Protein AF-A0A482XAK5-F1 (afdb_monomer_lite)

Organism: Laodelphax striatellus (NCBI:txid195883)

InterPro domains:
  IPR013680 Voltage-dependent calcium channel, alpha-2/delta subunit, conserved region [PF08473] (7-82)

Structure (mmCIF, N/CA/C/O backbone):
data_AF-A0A482XAK5-F1
#
_entry.id   AF-A0A482XAK5-F1
#
loop_
_atom_site.group_PDB
_atom_site.id
_atom_site.type_symbol
_atom_site.label_atom_id
_atom_site.label_alt_id
_atom_site.label_comp_id
_atom_site.label_asym_id
_atom_site.label_entity_id
_atom_site.label_seq_id
_atom_site.pdbx_PDB_ins_code
_atom_site.Cartn_x
_atom_site.Cartn_y
_atom_site.Cartn_z
_atom_site.occupancy
_atom_site.B_iso_or_equiv
_atom_site.auth_seq_id
_atom_site.auth_comp_id
_atom_site.auth_asym_id
_atom_site.auth_atom_id
_atom_site.pdbx_PDB_model_num
ATOM 1 N N . CYS A 1 1 ? -20.112 2.881 26.856 1.00 55.62 1 CYS A N 1
ATOM 2 C CA . CYS A 1 1 ? -20.606 1.773 27.696 1.00 55.62 1 CYS A CA 1
ATOM 3 C C . CYS A 1 1 ? -19.774 1.696 28.960 1.00 55.62 1 CYS A C 1
ATOM 5 O O . CYS A 1 1 ? -18.561 1.797 28.858 1.00 55.62 1 CYS A O 1
ATOM 7 N N . THR A 1 2 ? -20.396 1.556 30.129 1.00 51.12 2 THR A N 1
ATOM 8 C CA . THR A 1 2 ? -19.689 1.410 31.411 1.00 51.12 2 THR A CA 1
ATOM 9 C C . THR A 1 2 ? -20.040 0.065 32.038 1.00 51.12 2 THR A C 1
ATOM 11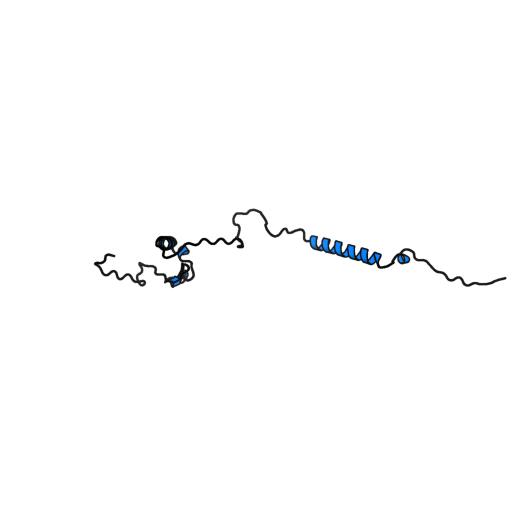 O O . THR A 1 2 ? -21.150 -0.431 31.866 1.00 51.12 2 THR A O 1
ATOM 14 N N . VAL A 1 3 ? -19.095 -0.508 32.787 1.00 59.59 3 VAL A N 1
ATOM 15 C CA . VAL A 1 3 ? -19.127 -1.865 33.377 1.00 59.59 3 VAL A CA 1
ATOM 16 C C . VAL A 1 3 ? -20.413 -2.190 34.171 1.00 59.59 3 VAL A C 1
ATOM 18 O O . VAL A 1 3 ? -20.733 -3.355 34.365 1.00 59.59 3 VAL A O 1
ATOM 21 N N . LYS A 1 4 ? -21.196 -1.185 34.596 1.00 58.62 4 LYS A N 1
ATOM 22 C CA . L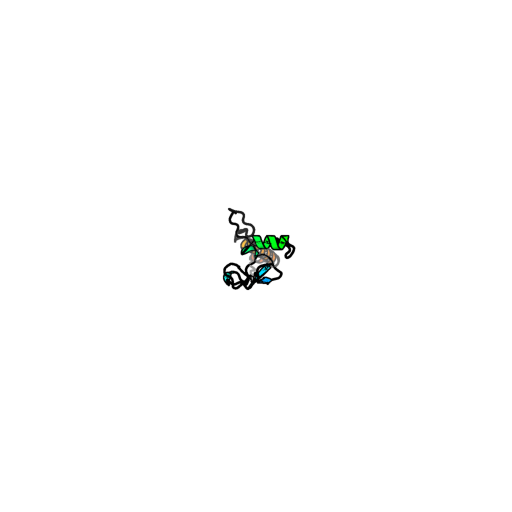YS A 1 4 ? -22.444 -1.357 35.365 1.00 58.62 4 LYS A CA 1
ATOM 23 C C . LYS A 1 4 ? -23.721 -1.548 34.534 1.00 58.62 4 LYS A C 1
ATOM 25 O O . LYS A 1 4 ? -24.739 -1.925 35.102 1.00 58.62 4 LYS A O 1
ATOM 30 N N . THR A 1 5 ? -23.702 -1.298 33.226 1.00 63.50 5 THR A N 1
ATOM 31 C CA . THR A 1 5 ? -24.858 -1.540 32.343 1.00 63.50 5 THR A CA 1
ATOM 32 C C . THR A 1 5 ? -24.445 -2.520 31.259 1.00 63.50 5 THR A C 1
ATOM 34 O O . THR A 1 5 ? -23.467 -2.285 30.554 1.00 63.50 5 THR A O 1
ATOM 37 N N . GLY A 1 6 ? -25.150 -3.652 31.166 1.00 63.41 6 GLY A N 1
ATOM 38 C CA . GLY A 1 6 ? -24.858 -4.726 30.218 1.00 63.41 6 GLY A CA 1
ATOM 39 C C . GLY A 1 6 ? -24.830 -4.201 28.786 1.00 63.41 6 GLY A C 1
ATOM 40 O O . GLY A 1 6 ? -25.865 -4.031 28.151 1.00 63.41 6 GLY A O 1
ATOM 41 N N . CYS A 1 7 ? -23.634 -3.914 28.283 1.00 69.31 7 CYS A N 1
ATOM 42 C CA . CYS A 1 7 ? -23.439 -3.383 26.948 1.00 69.31 7 CYS A CA 1
ATOM 43 C C . CYS A 1 7 ? -23.305 -4.553 25.981 1.00 69.31 7 CYS A C 1
ATOM 45 O O . CYS A 1 7 ? -22.209 -5.040 25.714 1.00 69.31 7 CYS A O 1
ATOM 47 N N . LYS A 1 8 ? -24.442 -5.034 25.477 1.00 72.50 8 LYS A N 1
ATOM 48 C CA . LYS A 1 8 ? -24.469 -6.054 24.429 1.00 72.50 8 LYS A CA 1
ATOM 49 C C . LYS A 1 8 ? -24.327 -5.365 23.071 1.00 72.50 8 LYS A C 1
ATOM 51 O O . LYS A 1 8 ? -25.303 -5.180 22.352 1.00 72.50 8 LYS A O 1
ATOM 56 N N . LYS A 1 9 ? -23.112 -4.919 22.743 1.00 76.25 9 LYS A N 1
ATOM 57 C CA . LYS A 1 9 ? -22.787 -4.489 21.377 1.00 76.25 9 LYS A CA 1
ATOM 58 C C . LYS A 1 9 ? -22.714 -5.742 20.514 1.00 76.25 9 LYS A C 1
ATOM 60 O O . LYS A 1 9 ? -21.980 -6.673 20.830 1.00 76.25 9 LYS A O 1
ATOM 65 N N . THR A 1 10 ? -23.545 -5.793 19.484 1.00 83.31 10 THR A N 1
ATOM 66 C CA . THR A 1 10 ? -23.596 -6.916 18.546 1.00 83.31 10 THR A CA 1
ATOM 67 C C . THR A 1 10 ? -23.405 -6.380 17.142 1.00 83.31 10 THR A C 1
ATOM 69 O O . THR A 1 10 ? -23.814 -5.256 16.866 1.00 83.31 10 THR A O 1
ATOM 72 N N . CYS A 1 11 ? -22.848 -7.201 16.257 1.00 86.00 11 CYS A N 1
ATOM 73 C CA . CYS A 1 11 ? -22.722 -6.876 14.837 1.00 86.00 11 CYS A CA 1
ATOM 74 C C . CYS A 1 11 ? -24.063 -6.821 14.090 1.00 86.00 11 CYS A C 1
ATOM 76 O O . CYS A 1 11 ? -24.084 -6.496 12.919 1.00 86.00 11 CYS A O 1
ATOM 78 N N . ALA A 1 12 ? -25.182 -7.137 14.752 1.00 83.62 12 ALA A N 1
ATOM 79 C CA . ALA A 1 12 ? -26.525 -6.933 14.209 1.00 83.62 12 ALA A CA 1
ATOM 80 C C . ALA A 1 12 ? -27.068 -5.514 14.486 1.00 83.62 12 ALA A C 1
ATOM 82 O O . ALA A 1 12 ? -28.218 -5.214 14.175 1.00 83.62 12 ALA A O 1
ATOM 83 N N . SER A 1 13 ? -26.282 -4.663 15.151 1.00 84.38 13 SER A N 1
ATOM 84 C CA . SER A 1 13 ? -26.647 -3.290 15.494 1.00 84.38 13 SER A CA 1
ATOM 85 C C . SER A 1 13 ? -26.280 -2.345 14.356 1.00 84.38 13 SER A C 1
ATOM 87 O O . SER A 1 13 ? -25.125 -2.322 13.958 1.00 84.38 13 SER A O 1
ATOM 89 N N . ALA A 1 14 ? -27.208 -1.480 13.939 1.00 83.62 14 ALA A N 1
ATOM 90 C CA . ALA A 1 14 ? -26.963 -0.476 12.893 1.00 83.62 14 ALA A CA 1
ATOM 91 C C . ALA A 1 14 ? -25.873 0.559 13.253 1.00 83.62 14 ALA A C 1
ATOM 93 O O . ALA A 1 14 ? -25.352 1.246 12.385 1.00 83.62 14 ALA A O 1
ATOM 94 N N . ASP A 1 15 ? -25.529 0.673 14.538 1.00 86.19 15 ASP A N 1
ATOM 95 C CA . ASP A 1 15 ? -24.499 1.593 15.036 1.00 86.19 15 ASP A CA 1
ATOM 96 C C . ASP A 1 15 ? -23.049 1.117 14.809 1.00 86.19 15 ASP A C 1
ATOM 98 O O . ASP A 1 15 ? -22.120 1.821 15.208 1.00 86.19 15 ASP A O 1
ATOM 102 N N . LEU A 1 16 ? -22.832 -0.106 14.310 1.00 87.56 16 LEU A N 1
ATOM 103 C CA . LEU A 1 16 ? -21.505 -0.715 14.199 1.00 87.56 16 LEU A CA 1
ATOM 104 C C . LEU A 1 16 ? -21.316 -1.382 12.838 1.00 87.56 16 LEU A C 1
ATOM 106 O O . LEU A 1 16 ? -22.076 -2.278 12.492 1.00 87.56 16 LEU A O 1
ATOM 110 N N . ASP A 1 17 ? -20.233 -1.045 12.143 1.00 90.00 17 ASP A N 1
ATOM 111 C CA . ASP A 1 17 ? -19.750 -1.836 11.012 1.00 90.00 17 ASP A CA 1
ATOM 112 C C .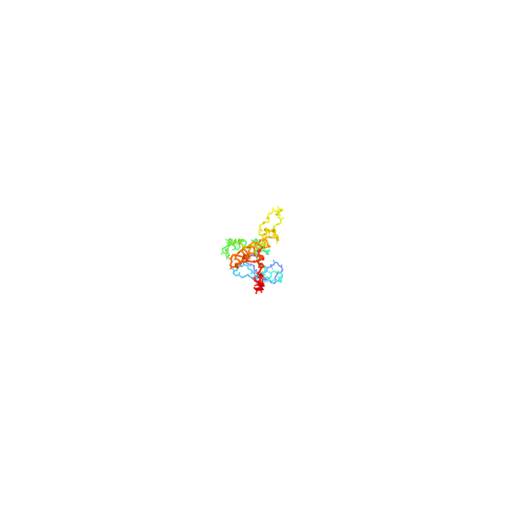 ASP A 1 17 ? -18.784 -2.920 11.527 1.00 90.00 17 ASP A C 1
ATOM 114 O O . ASP A 1 17 ? -17.782 -2.622 12.186 1.00 90.00 17 ASP A O 1
ATOM 118 N N . CYS A 1 18 ? -19.080 -4.189 11.239 1.00 91.94 18 CYS A N 1
ATOM 119 C CA . CYS A 1 18 ? -18.247 -5.322 11.643 1.00 91.94 18 CYS A CA 1
ATOM 120 C C . CYS A 1 18 ? -17.502 -5.939 10.459 1.00 91.94 18 CYS A C 1
ATOM 122 O O . CYS A 1 18 ? -18.087 -6.224 9.416 1.00 91.94 18 CYS A O 1
ATOM 124 N N . TYR A 1 19 ? -16.222 -6.235 10.682 1.00 94.56 19 TYR A N 1
ATOM 125 C CA . TYR A 1 19 ? -15.325 -6.812 9.688 1.00 94.56 19 TYR A CA 1
ATOM 126 C C . TYR A 1 19 ? -14.582 -8.007 10.271 1.00 94.56 19 TYR A C 1
ATOM 128 O O . TYR A 1 19 ? -14.195 -8.001 11.441 1.00 94.56 19 TYR A O 1
ATOM 136 N N . VAL A 1 20 ? -14.332 -9.010 9.436 1.00 95.81 20 VAL A N 1
ATOM 137 C CA . VAL A 1 20 ? -13.335 -10.043 9.722 1.00 95.81 20 VAL A CA 1
ATOM 138 C C . VAL A 1 20 ? -12.157 -9.808 8.793 1.00 95.81 20 VAL A C 1
ATOM 140 O O . VAL A 1 20 ? -12.336 -9.721 7.577 1.00 95.81 20 VAL A O 1
ATOM 143 N N . LEU A 1 21 ? -10.969 -9.681 9.380 1.00 97.00 21 LEU A N 1
ATOM 144 C CA . LEU A 1 21 ? -9.727 -9.398 8.672 1.00 97.00 21 LEU A CA 1
ATOM 145 C C . LEU A 1 21 ? -8.830 -10.634 8.652 1.00 97.00 21 LEU A C 1
ATOM 147 O O . LEU A 1 21 ? -8.799 -11.397 9.621 1.00 97.00 21 LEU A O 1
ATOM 151 N N . ASP A 1 22 ? -8.081 -10.814 7.570 1.00 97.06 22 ASP A N 1
ATOM 152 C CA . ASP A 1 22 ? -6.982 -11.774 7.537 1.00 97.06 22 ASP A CA 1
ATOM 153 C C . ASP A 1 22 ? -5.708 -11.215 8.208 1.00 97.06 22 ASP A C 1
ATOM 155 O O . ASP A 1 22 ? -5.643 -10.077 8.691 1.00 97.06 22 ASP A O 1
ATOM 159 N N . ASN A 1 23 ? -4.653 -12.026 8.235 1.00 96.31 23 ASN A N 1
ATOM 160 C CA . ASN A 1 23 ? -3.345 -11.660 8.779 1.00 96.31 23 ASN A CA 1
ATOM 161 C C . ASN A 1 23 ? -2.608 -10.579 7.965 1.00 96.31 23 ASN A C 1
ATOM 163 O O . ASN A 1 23 ? -1.630 -10.015 8.457 1.00 96.31 23 ASN A O 1
ATOM 167 N N . ASN A 1 24 ? -3.071 -10.275 6.753 1.00 95.12 24 ASN A N 1
ATOM 168 C CA . ASN A 1 24 ? -2.500 -9.265 5.867 1.00 95.12 24 ASN A CA 1
ATOM 169 C C . ASN A 1 24 ? -3.325 -7.963 5.857 1.00 95.12 24 ASN A C 1
ATOM 171 O O . ASN A 1 24 ? -2.935 -7.000 5.195 1.00 95.12 24 ASN A O 1
ATOM 175 N N . GLY A 1 25 ? -4.434 -7.908 6.602 1.00 95.81 25 GLY A N 1
ATOM 176 C CA . GLY A 1 25 ? -5.304 -6.738 6.704 1.00 95.81 25 GLY A CA 1
ATOM 177 C C . GLY A 1 25 ? -6.330 -6.614 5.573 1.00 95.81 25 GLY A C 1
ATOM 178 O O . GLY A 1 25 ? -6.826 -5.513 5.330 1.00 95.81 25 GLY A O 1
ATOM 179 N N . PHE A 1 26 ? -6.646 -7.701 4.869 1.00 97.12 26 PHE A N 1
ATOM 180 C CA . PHE A 1 26 ? -7.738 -7.756 3.896 1.00 97.12 26 PHE A CA 1
ATOM 181 C C . PHE A 1 26 ? -9.042 -8.201 4.552 1.00 97.12 26 PHE A C 1
ATOM 183 O O . PHE A 1 26 ? -9.056 -9.042 5.451 1.00 97.12 26 PHE A O 1
ATOM 190 N N . ILE A 1 27 ? -10.153 -7.641 4.076 1.00 97.69 27 ILE A N 1
ATOM 191 C CA . ILE A 1 27 ? -11.493 -7.962 4.566 1.00 97.69 27 ILE A CA 1
ATOM 192 C C . ILE A 1 27 ? -11.939 -9.294 3.953 1.00 97.69 27 ILE A C 1
ATOM 194 O O . ILE A 1 27 ? -12.140 -9.380 2.742 1.00 97.69 27 ILE A O 1
ATOM 198 N N . ILE A 1 28 ? -12.137 -10.322 4.780 1.00 97.25 28 ILE A N 1
ATOM 199 C CA . ILE A 1 28 ? -12.657 -11.627 4.330 1.00 97.25 28 ILE A CA 1
ATOM 200 C C . ILE A 1 28 ? -14.177 -11.732 4.481 1.00 97.25 28 ILE A C 1
ATOM 202 O O . ILE A 1 28 ? -14.821 -12.447 3.717 1.00 97.25 28 ILE A O 1
ATOM 206 N N . LEU A 1 29 ? -14.752 -11.009 5.447 1.00 95.75 29 LEU A N 1
ATOM 207 C CA . LEU A 1 29 ? -16.193 -10.921 5.681 1.00 95.75 29 LEU A CA 1
ATOM 208 C C . LEU A 1 29 ? -16.552 -9.485 6.081 1.00 95.75 29 LEU A C 1
ATOM 210 O O . LEU A 1 29 ? -15.929 -8.916 6.980 1.00 95.75 29 LEU A O 1
ATOM 214 N N . SER A 1 30 ? -17.576 -8.938 5.435 1.00 94.25 30 SER A N 1
ATOM 215 C CA . SER A 1 30 ? -18.237 -7.675 5.775 1.00 94.25 30 SER A CA 1
ATOM 216 C C . SER A 1 30 ? -19.742 -7.824 5.546 1.00 94.25 30 SER A C 1
ATOM 218 O O . SER A 1 30 ? -20.176 -8.688 4.780 1.00 94.25 30 SER A O 1
ATOM 220 N N . GLU A 1 31 ? -20.539 -6.972 6.18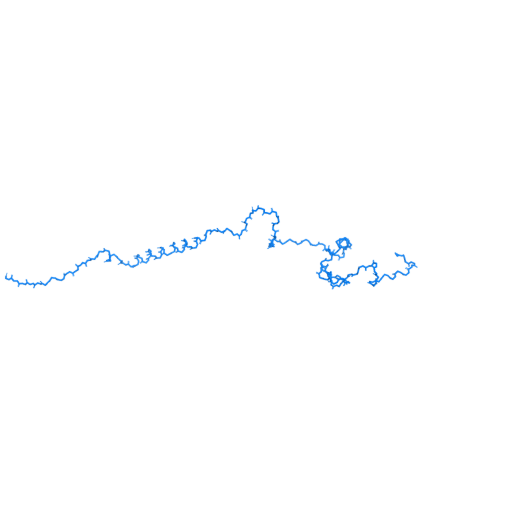6 1.00 91.69 31 GLU A N 1
ATOM 221 C CA . GLU A 1 31 ? -21.962 -6.809 5.874 1.00 91.69 31 GLU A CA 1
ATOM 222 C C . GLU A 1 31 ? -22.172 -6.294 4.438 1.00 91.69 31 GLU A C 1
ATOM 224 O O . GLU A 1 31 ? -23.096 -6.720 3.744 1.00 91.69 31 GLU A O 1
ATOM 229 N N . LYS A 1 32 ? -21.277 -5.422 3.957 1.00 91.44 32 LYS A N 1
ATOM 230 C CA . LYS A 1 32 ? -21.309 -4.886 2.591 1.00 91.44 32 LYS A CA 1
ATOM 231 C C . LYS A 1 32 ? -20.395 -5.726 1.705 1.00 91.44 32 LYS A C 1
ATOM 233 O O . LYS A 1 32 ? -19.172 -5.659 1.816 1.00 91.44 32 LYS A O 1
ATOM 238 N N . ALA A 1 33 ? -20.988 -6.485 0.785 1.00 91.75 33 ALA A N 1
ATOM 239 C CA . ALA A 1 33 ? -20.254 -7.386 -0.109 1.00 91.75 33 ALA A CA 1
ATOM 240 C C . ALA A 1 33 ? -19.191 -6.672 -0.968 1.00 91.75 33 ALA A C 1
ATOM 242 O O . ALA A 1 33 ? -18.174 -7.269 -1.303 1.00 91.75 33 ALA A O 1
ATOM 243 N N . GLU A 1 34 ? -19.398 -5.389 -1.271 1.00 94.31 34 GLU A N 1
ATOM 244 C CA . GLU A 1 34 ? -18.467 -4.527 -2.015 1.00 94.31 34 GLU A CA 1
ATOM 245 C C . GLU A 1 34 ? -17.120 -4.336 -1.301 1.00 94.31 34 GLU A C 1
ATOM 247 O O . GLU A 1 34 ? -16.124 -4.008 -1.939 1.00 94.31 34 GLU A O 1
ATOM 252 N N . GLN A 1 35 ? -17.080 -4.539 0.020 1.00 94.81 35 GLN A N 1
ATOM 253 C CA . GLN A 1 35 ? -15.868 -4.396 0.824 1.00 94.81 35 GLN A CA 1
ATOM 254 C C . GLN A 1 35 ? -15.066 -5.687 0.951 1.00 94.81 35 GLN A C 1
ATOM 256 O O . GLN A 1 35 ? -13.879 -5.641 1.273 1.00 94.81 35 GLN A O 1
ATOM 261 N N . THR A 1 36 ? -15.681 -6.838 0.689 1.00 95.94 36 THR A N 1
ATOM 262 C CA . THR A 1 36 ? -14.991 -8.126 0.752 1.00 95.94 36 THR A CA 1
ATOM 263 C C . THR A 1 36 ? -13.892 -8.188 -0.309 1.00 95.94 36 THR A C 1
ATOM 265 O O . THR A 1 36 ? -14.122 -7.907 -1.483 1.00 95.94 36 THR A O 1
ATOM 268 N N . GLY A 1 37 ? -12.680 -8.558 0.102 1.00 95.69 37 GLY A N 1
ATOM 269 C CA . GLY A 1 37 ? -11.487 -8.587 -0.746 1.00 95.69 37 GLY A CA 1
ATOM 270 C C . GLY A 1 37 ? -10.746 -7.251 -0.851 1.00 95.69 37 GLY A C 1
ATOM 271 O O . GLY A 1 37 ? -9.636 -7.224 -1.383 1.00 95.69 37 GLY A O 1
ATOM 272 N N . MET A 1 38 ? -11.301 -6.154 -0.323 1.00 96.44 38 MET A N 1
ATOM 273 C CA . MET A 1 38 ? -10.582 -4.882 -0.236 1.00 96.44 38 MET A CA 1
ATOM 274 C C . MET A 1 38 ? -9.581 -4.883 0.924 1.00 96.44 38 MET A C 1
ATOM 276 O O . MET A 1 38 ? -9.769 -5.550 1.948 1.00 96.44 38 MET A O 1
ATOM 280 N N . PHE A 1 39 ? -8.513 -4.097 0.778 1.00 96.00 39 PHE A N 1
ATOM 281 C CA . PHE A 1 39 ? -7.603 -3.821 1.885 1.00 96.00 39 PHE A CA 1
ATOM 282 C C . PHE A 1 39 ? -8.311 -2.939 2.917 1.00 96.00 39 PHE A C 1
ATOM 284 O O . PHE A 1 39 ? -8.844 -1.885 2.564 1.00 96.00 39 PHE A O 1
ATOM 291 N N . PHE A 1 40 ? -8.293 -3.324 4.194 1.00 96.94 40 PHE A N 1
ATOM 292 C CA . PHE A 1 40 ? -9.045 -2.620 5.235 1.00 96.94 40 PHE A CA 1
ATOM 293 C C . PHE A 1 40 ? -8.644 -1.147 5.359 1.00 96.94 40 PHE A C 1
ATOM 295 O O . PHE A 1 40 ? -9.512 -0.297 5.508 1.00 96.94 40 PHE A O 1
ATOM 302 N N . GLY A 1 41 ? -7.364 -0.813 5.170 1.00 95.06 41 GLY A N 1
ATOM 303 C CA . GLY A 1 41 ? -6.908 0.582 5.185 1.00 95.06 41 GLY A CA 1
ATOM 304 C C . GLY A 1 41 ? -7.451 1.457 4.044 1.00 95.06 41 GLY A C 1
ATOM 305 O O . GLY A 1 41 ? -7.355 2.677 4.134 1.00 95.06 41 GLY A O 1
ATOM 306 N N . GLN A 1 42 ? -8.019 0.873 2.981 1.00 94.50 42 GLN A N 1
ATOM 307 C CA . GLN A 1 42 ? -8.764 1.623 1.956 1.00 94.50 42 GLN A CA 1
ATOM 308 C C . GLN A 1 42 ? -10.215 1.884 2.379 1.00 94.50 42 GLN A C 1
ATOM 310 O O . GLN A 1 42 ? -10.781 2.900 1.986 1.00 94.50 42 GLN A O 1
ATOM 315 N N . ALA A 1 43 ? -10.806 0.981 3.166 1.00 93.19 43 ALA A N 1
ATOM 316 C CA . ALA A 1 43 ? -12.152 1.142 3.708 1.00 93.19 43 ALA A CA 1
ATOM 317 C C . ALA A 1 43 ? -12.160 2.095 4.916 1.00 93.19 43 ALA A C 1
ATOM 319 O O . ALA A 1 43 ? -12.967 3.020 4.955 1.00 93.19 43 ALA A O 1
ATOM 320 N N . ASP A 1 44 ? -11.240 1.900 5.865 1.00 94.25 44 ASP A N 1
ATOM 321 C CA . ASP A 1 44 ? -11.025 2.776 7.018 1.00 94.25 44 ASP A CA 1
ATOM 322 C C . ASP A 1 44 ? -9.534 2.851 7.391 1.00 94.25 44 ASP A C 1
ATOM 324 O O . ASP A 1 44 ? -8.983 2.025 8.127 1.00 94.25 44 ASP A O 1
ATOM 328 N N . GLY A 1 45 ? -8.862 3.884 6.881 1.00 94.31 45 GLY A N 1
ATOM 329 C CA . GLY A 1 45 ? -7.451 4.131 7.175 1.00 94.31 45 GLY A CA 1
ATOM 330 C C . GLY A 1 45 ? -7.185 4.533 8.628 1.00 94.31 45 GLY A C 1
ATOM 331 O O . GLY A 1 45 ? -6.124 4.213 9.157 1.00 94.31 45 GLY A O 1
ATOM 332 N N . THR A 1 46 ? -8.143 5.180 9.299 1.00 95.88 46 THR A N 1
ATOM 333 C CA . THR A 1 46 ? -7.943 5.694 10.666 1.00 95.88 46 THR A CA 1
ATOM 334 C C . THR A 1 46 ? -7.894 4.570 11.695 1.00 95.88 46 THR A C 1
ATOM 336 O O . THR A 1 46 ? -7.028 4.558 12.578 1.00 95.88 46 THR A O 1
ATOM 339 N N . ILE A 1 47 ? -8.776 3.578 11.545 1.00 95.75 47 ILE A N 1
ATOM 340 C CA . ILE A 1 47 ? -8.755 2.377 12.381 1.00 95.75 47 ILE A CA 1
ATOM 341 C C . ILE A 1 47 ? -7.524 1.536 12.045 1.00 95.75 47 ILE A C 1
ATOM 343 O O . ILE A 1 47 ? -6.858 1.060 12.960 1.00 95.75 47 ILE A O 1
ATOM 347 N N . MET A 1 48 ? -7.166 1.394 10.764 1.00 96.38 48 MET A N 1
ATOM 348 C CA . MET A 1 48 ? -5.972 0.637 10.377 1.00 96.38 48 MET A CA 1
ATOM 349 C C . MET A 1 48 ? -4.686 1.224 10.982 1.00 96.38 48 MET A C 1
ATOM 351 O O . MET A 1 48 ? -3.858 0.473 11.498 1.00 96.38 48 MET A O 1
ATOM 355 N N . ASP A 1 49 ? -4.542 2.552 10.999 1.00 96.56 49 ASP A N 1
ATOM 356 C CA . ASP A 1 49 ? -3.417 3.223 11.662 1.00 96.56 49 ASP A CA 1
ATOM 357 C C . ASP A 1 49 ? -3.417 2.975 13.181 1.00 96.56 49 ASP A C 1
ATOM 359 O O . ASP A 1 49 ? -2.359 2.714 13.760 1.00 96.56 49 ASP A O 1
ATOM 363 N N . SER A 1 50 ? -4.593 2.966 13.818 1.00 97.19 50 SER A N 1
ATOM 364 C CA . SER A 1 50 ? -4.733 2.646 15.248 1.00 97.19 50 SER A CA 1
ATOM 365 C C . SER A 1 50 ? -4.329 1.198 15.553 1.00 97.19 50 SER A C 1
ATOM 367 O O . SER A 1 50 ? -3.579 0.949 16.490 1.00 97.19 50 SER A O 1
ATOM 369 N N . LEU A 1 51 ? -4.736 0.234 14.719 1.00 96.88 51 LEU A N 1
ATOM 370 C CA . LEU A 1 51 ? -4.350 -1.175 14.868 1.00 96.88 51 LEU A CA 1
ATOM 371 C C . LEU A 1 51 ? -2.835 -1.391 14.714 1.00 96.88 51 LEU A C 1
ATOM 373 O O . LEU A 1 51 ? -2.267 -2.301 15.325 1.00 96.88 51 LEU A O 1
ATOM 377 N N . VAL A 1 52 ? -2.173 -0.567 13.899 1.00 97.19 52 VAL A N 1
ATOM 378 C CA . VAL A 1 52 ? -0.708 -0.555 13.793 1.00 97.19 52 VAL A CA 1
ATOM 379 C C . VAL A 1 52 ? -0.075 0.083 15.032 1.00 97.19 52 VAL A C 1
ATOM 381 O O . VAL A 1 52 ? 0.915 -0.441 15.542 1.00 97.19 52 VAL A O 1
ATOM 384 N N . GLN A 1 53 ? -0.641 1.182 15.537 1.00 97.62 53 GLN A N 1
ATOM 385 C CA . GLN A 1 53 ? -0.174 1.853 16.754 1.00 97.62 53 GLN A CA 1
ATOM 386 C C . GLN A 1 53 ? -0.283 0.950 17.993 1.00 97.62 53 GLN A C 1
ATOM 388 O O . GLN A 1 53 ? 0.639 0.923 18.809 1.00 97.62 53 GLN A O 1
ATOM 393 N N . ASP A 1 54 ? -1.356 0.166 18.087 1.00 97.50 54 ASP A N 1
ATOM 394 C CA . ASP A 1 54 ? -1.604 -0.795 19.166 1.00 97.50 54 ASP A CA 1
ATOM 395 C C . ASP A 1 54 ? -0.782 -2.093 19.018 1.00 97.50 54 ASP A C 1
ATOM 397 O O . ASP A 1 54 ? -0.831 -2.973 19.879 1.00 97.50 54 ASP A O 1
ATOM 401 N N . GLY A 1 55 ? -0.004 -2.230 17.937 1.00 96.50 55 GLY A N 1
ATOM 402 C CA . GLY A 1 55 ? 0.895 -3.363 17.708 1.00 96.50 55 GLY A CA 1
ATOM 403 C C . GLY A 1 55 ? 0.208 -4.651 17.245 1.00 96.50 55 GLY A C 1
ATOM 404 O O . GLY A 1 55 ? 0.837 -5.710 17.263 1.00 96.50 55 GLY A O 1
ATOM 405 N N . ILE A 1 56 ? -1.055 -4.579 16.815 1.00 97.00 56 ILE A N 1
ATOM 406 C CA . ILE A 1 56 ? -1.807 -5.722 16.274 1.00 97.00 56 ILE A CA 1
ATOM 407 C C . ILE A 1 56 ? -1.323 -6.045 14.855 1.00 97.00 56 ILE A C 1
ATOM 409 O O . ILE A 1 56 ? -1.126 -7.211 14.514 1.00 97.00 56 ILE A O 1
ATOM 413 N N . TYR A 1 57 ? -1.077 -5.011 14.044 1.00 97.25 57 TYR A N 1
ATOM 414 C CA . TYR A 1 57 ? -0.500 -5.137 12.705 1.00 97.25 57 TYR A CA 1
ATOM 415 C C . TYR A 1 57 ? 0.832 -4.396 12.594 1.00 97.25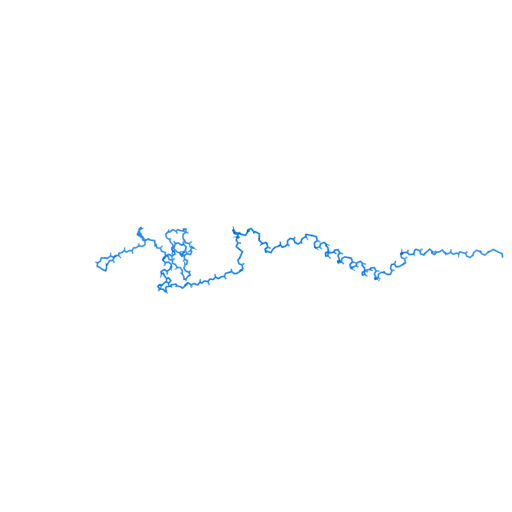 57 TYR A C 1
ATOM 417 O O . TYR A 1 57 ? 1.122 -3.452 13.325 1.00 97.25 57 TYR A O 1
ATOM 425 N N . LYS A 1 58 ? 1.650 -4.801 11.618 1.00 96.25 58 LYS A N 1
ATOM 426 C CA . LYS A 1 58 ? 2.917 -4.140 11.295 1.00 96.25 58 LYS A CA 1
ATOM 427 C C . LYS A 1 58 ? 2.847 -3.519 9.906 1.00 96.25 58 LYS A C 1
ATOM 429 O O . LYS A 1 58 ? 2.643 -4.223 8.920 1.00 96.25 58 LYS A O 1
ATOM 434 N N . LYS A 1 59 ? 3.101 -2.213 9.813 1.00 94.50 59 LYS A N 1
ATOM 435 C CA . LYS A 1 59 ? 3.215 -1.512 8.528 1.00 94.50 59 LYS A CA 1
ATOM 436 C C . LYS A 1 59 ? 4.525 -1.884 7.829 1.00 94.50 59 LYS A C 1
ATOM 438 O O . LYS A 1 59 ? 5.606 -1.642 8.364 1.00 94.50 59 LYS A O 1
ATOM 443 N N . ILE A 1 60 ? 4.421 -2.445 6.625 1.00 92.75 60 ILE A N 1
ATOM 444 C CA . ILE A 1 60 ? 5.555 -2.785 5.755 1.00 92.75 60 ILE A CA 1
ATOM 445 C C . ILE A 1 60 ? 5.426 -1.991 4.454 1.00 92.75 60 ILE A C 1
ATOM 447 O O . ILE A 1 60 ? 4.396 -2.056 3.792 1.00 92.75 60 ILE A O 1
ATOM 451 N N . SER A 1 61 ? 6.468 -1.240 4.089 1.00 91.94 61 SER A N 1
ATOM 452 C CA . SER A 1 61 ? 6.527 -0.522 2.810 1.00 91.94 61 SER A CA 1
ATOM 453 C C . SER A 1 61 ? 7.212 -1.397 1.765 1.00 91.94 61 SER A C 1
ATOM 455 O O . SER A 1 61 ? 8.371 -1.768 1.950 1.00 91.94 61 SER A O 1
ATOM 457 N N . ILE A 1 62 ? 6.512 -1.708 0.675 1.00 90.31 62 ILE A N 1
ATOM 458 C CA . ILE A 1 62 ? 7.040 -2.476 -0.461 1.00 90.31 62 ILE A CA 1
ATOM 459 C C . ILE A 1 62 ? 7.144 -1.527 -1.654 1.00 90.31 62 ILE A C 1
ATOM 461 O O . ILE A 1 62 ? 6.184 -0.829 -1.969 1.00 90.31 62 ILE A O 1
ATOM 465 N N . MET A 1 63 ? 8.311 -1.492 -2.296 1.00 90.94 63 MET A N 1
ATOM 466 C CA . MET A 1 63 ? 8.557 -0.683 -3.490 1.00 90.94 63 MET A CA 1
ATOM 467 C C . MET A 1 63 ? 8.733 -1.617 -4.685 1.00 90.94 63 MET A C 1
ATOM 469 O O . MET A 1 63 ? 9.640 -2.447 -4.685 1.00 90.94 63 MET A O 1
ATOM 473 N N . ASP A 1 64 ? 7.871 -1.482 -5.691 1.00 89.44 64 ASP A N 1
ATOM 474 C CA . ASP A 1 64 ? 8.011 -2.185 -6.965 1.00 89.44 64 ASP A CA 1
ATOM 475 C C . ASP A 1 64 ? 8.667 -1.262 -8.001 1.00 89.44 64 ASP A C 1
ATOM 477 O O . ASP A 1 64 ? 8.129 -0.214 -8.354 1.00 89.44 64 ASP A O 1
ATOM 481 N N . HIS A 1 65 ? 9.849 -1.652 -8.475 1.00 90.56 65 HIS A N 1
ATOM 482 C CA . HIS A 1 65 ? 10.604 -0.927 -9.500 1.00 90.56 65 HIS A CA 1
ATOM 483 C C . HIS A 1 65 ? 10.319 -1.414 -10.928 1.00 90.56 65 HIS A C 1
ATOM 485 O O . HIS A 1 65 ? 10.845 -0.836 -11.878 1.00 90.56 65 HIS A O 1
ATOM 491 N N . GLN A 1 66 ? 9.537 -2.483 -11.091 1.00 91.12 66 GLN A N 1
ATOM 492 C CA . GLN A 1 66 ? 9.257 -3.121 -12.381 1.00 91.12 66 GLN A CA 1
ATOM 493 C C . GLN A 1 66 ? 7.823 -2.865 -12.874 1.00 91.12 66 GLN A C 1
ATOM 495 O O . GLN A 1 66 ? 7.474 -3.275 -13.981 1.00 91.12 66 GLN A O 1
ATOM 500 N N . GLY A 1 67 ? 6.998 -2.165 -12.091 1.00 84.31 67 GLY A N 1
ATOM 501 C CA . GLY A 1 67 ? 5.645 -1.774 -12.476 1.00 84.31 67 GLY A CA 1
ATOM 502 C C . GLY A 1 67 ? 5.620 -0.708 -13.576 1.00 84.31 67 GLY A C 1
ATOM 503 O O . GLY A 1 67 ? 6.338 0.291 -13.521 1.00 84.31 67 GLY A O 1
ATOM 504 N N . ALA A 1 68 ? 4.752 -0.894 -14.571 1.00 84.19 68 ALA A N 1
ATOM 505 C CA . ALA A 1 68 ? 4.430 0.145 -15.542 1.00 84.19 68 ALA A CA 1
ATOM 506 C C . ALA A 1 68 ? 3.306 1.034 -14.986 1.00 84.19 68 ALA A C 1
ATOM 508 O O . ALA A 1 68 ? 2.190 0.564 -14.768 1.00 84.19 68 ALA A O 1
ATOM 509 N N . CYS A 1 69 ? 3.583 2.321 -14.775 1.00 82.19 69 CYS A N 1
ATOM 510 C CA . CYS A 1 69 ? 2.586 3.298 -14.336 1.00 82.19 69 CYS A CA 1
ATOM 511 C C . CYS A 1 69 ? 2.129 4.165 -15.512 1.00 82.19 69 CYS A C 1
ATOM 513 O O . CYS A 1 69 ? 2.936 4.562 -16.354 1.00 82.19 69 CYS A O 1
ATOM 515 N N . VAL A 1 70 ? 0.837 4.501 -15.554 1.00 80.75 70 VAL A N 1
ATOM 516 C CA . VAL A 1 70 ? 0.333 5.508 -16.494 1.00 80.75 70 VAL A CA 1
ATOM 517 C C . VAL A 1 70 ? 0.804 6.871 -16.014 1.00 80.75 70 VAL A C 1
ATOM 519 O O . VAL A 1 70 ? 0.373 7.378 -14.979 1.00 80.75 70 VAL A O 1
ATOM 522 N N . ASP A 1 71 ? 1.716 7.453 -16.772 1.00 76.06 71 ASP A N 1
ATOM 523 C CA . ASP A 1 71 ? 2.384 8.679 -16.390 1.00 76.06 71 ASP A CA 1
ATOM 524 C C . ASP A 1 71 ? 1.480 9.879 -16.717 1.00 76.06 71 ASP A C 1
ATOM 526 O O . ASP A 1 71 ? 1.417 10.361 -17.846 1.00 76.06 71 ASP A O 1
ATOM 530 N N . THR A 1 72 ? 0.704 10.346 -15.736 1.00 66.44 72 THR A N 1
ATOM 531 C CA . THR A 1 72 ? -0.298 11.414 -15.944 1.00 66.44 72 THR A CA 1
ATOM 532 C C . THR A 1 72 ? 0.337 12.793 -16.162 1.00 66.44 72 THR A C 1
ATOM 534 O O . THR A 1 72 ? -0.366 13.755 -16.468 1.00 66.44 72 THR A O 1
ATOM 537 N N . LYS A 1 73 ? 1.660 12.914 -15.972 1.00 65.94 73 LYS A N 1
ATOM 538 C CA . LYS A 1 73 ? 2.399 14.186 -16.016 1.00 65.94 73 LYS A CA 1
ATOM 539 C C . LYS A 1 73 ? 3.538 14.231 -17.033 1.00 65.94 73 LYS A C 1
ATOM 541 O O . LYS A 1 73 ? 4.080 15.318 -17.241 1.00 65.94 73 LYS A O 1
ATOM 546 N N . SER A 1 74 ? 3.901 13.132 -17.698 1.00 56.47 74 SER A N 1
ATOM 547 C CA . SER A 1 74 ? 4.962 13.188 -18.706 1.00 56.47 74 SER A CA 1
ATOM 548 C C . SER A 1 74 ? 4.407 13.557 -20.079 1.00 56.47 74 SER A C 1
ATOM 550 O O . SER A 1 74 ? 4.110 12.737 -20.946 1.00 56.47 74 SER A O 1
ATOM 552 N N . ASN A 1 75 ? 4.378 14.864 -20.330 1.00 56.12 75 ASN A N 1
ATOM 553 C CA . ASN A 1 75 ? 4.719 15.318 -21.667 1.00 56.12 75 ASN A CA 1
ATOM 554 C C . ASN A 1 75 ? 6.164 14.874 -21.929 1.00 56.12 75 ASN A C 1
ATOM 556 O O . ASN A 1 75 ? 7.107 15.521 -21.489 1.00 56.12 75 ASN A O 1
ATOM 560 N N . MET A 1 76 ? 6.311 13.763 -22.650 1.00 55.72 76 MET A N 1
ATOM 561 C CA . MET A 1 76 ? 7.516 13.422 -23.400 1.00 55.72 76 MET A CA 1
ATOM 562 C C . MET A 1 76 ? 8.761 13.093 -22.555 1.00 55.72 76 MET A C 1
ATOM 564 O O . MET A 1 76 ? 9.657 13.912 -22.401 1.00 55.72 76 MET A O 1
ATOM 568 N N . ASN A 1 77 ? 8.921 11.822 -22.174 1.00 50.59 77 ASN A N 1
ATOM 569 C CA . ASN A 1 77 ? 10.181 11.153 -22.504 1.00 50.59 77 ASN A CA 1
ATOM 570 C C . ASN A 1 77 ? 9.973 9.648 -22.709 1.00 50.59 77 ASN A C 1
ATOM 572 O O . ASN A 1 77 ? 9.772 8.883 -21.771 1.00 50.59 77 ASN A O 1
ATOM 576 N N . ARG A 1 78 ? 10.009 9.238 -23.982 1.00 48.31 78 ARG A N 1
ATOM 577 C CA . ARG A 1 78 ? 9.948 7.843 -24.432 1.00 48.31 78 ARG A CA 1
ATOM 578 C C . ARG A 1 78 ? 11.177 7.086 -23.937 1.00 48.31 78 ARG A C 1
ATOM 580 O O . ARG A 1 78 ? 12.192 7.027 -24.627 1.00 48.31 78 ARG A O 1
ATOM 587 N N . GLY A 1 79 ? 11.067 6.454 -22.779 1.00 56.94 79 GLY A N 1
ATOM 588 C CA . GLY A 1 79 ? 11.846 5.262 -22.485 1.00 56.94 79 GLY A CA 1
ATOM 589 C C . GLY A 1 79 ? 11.183 4.068 -23.168 1.00 56.94 79 GLY A C 1
ATOM 590 O O . GLY A 1 79 ? 10.021 3.786 -22.910 1.00 56.94 79 GLY A O 1
ATOM 591 N N . SER A 1 80 ? 11.930 3.350 -24.005 1.00 56.62 80 SER A N 1
ATOM 592 C CA . SER A 1 80 ? 11.604 1.980 -24.437 1.00 56.62 80 SER A CA 1
ATOM 593 C C . SER A 1 80 ? 10.771 1.749 -25.704 1.00 56.62 80 SER A C 1
ATOM 595 O O . SER A 1 80 ? 10.121 0.728 -25.826 1.00 56.62 80 SER A O 1
ATOM 597 N N . TYR A 1 81 ? 10.875 2.608 -26.712 1.00 54.16 81 TYR A N 1
ATOM 598 C CA . TYR A 1 81 ? 10.957 2.157 -28.111 1.00 54.16 81 TYR A CA 1
ATOM 599 C C . TYR A 1 81 ? 11.455 3.348 -28.912 1.00 54.16 81 TYR A C 1
ATOM 601 O O . TYR A 1 81 ? 10.697 4.171 -29.430 1.00 54.16 81 TYR A O 1
ATOM 609 N N . SER A 1 82 ? 12.777 3.471 -29.007 1.00 51.78 82 SER A N 1
ATOM 610 C CA . SER A 1 82 ? 13.311 4.168 -30.163 1.00 51.78 82 SER A CA 1
ATOM 611 C C . SER A 1 82 ? 12.759 3.408 -31.362 1.00 51.78 82 SER A C 1
ATOM 613 O O . SER A 1 82 ? 13.153 2.274 -31.628 1.00 51.78 82 SER A O 1
ATOM 615 N N . CYS A 1 83 ? 11.772 4.008 -32.027 1.00 55.00 83 CYS A N 1
ATOM 616 C CA . CYS A 1 83 ? 11.341 3.677 -33.374 1.00 55.00 83 CYS A CA 1
ATOM 617 C C . CYS A 1 83 ? 12.539 3.991 -34.278 1.00 55.00 83 CYS A C 1
ATOM 619 O O . CYS A 1 83 ? 12.579 4.978 -35.012 1.00 55.00 83 CYS A O 1
ATOM 621 N N . SER A 1 84 ? 13.604 3.214 -34.093 1.00 60.75 84 SER A N 1
ATOM 622 C CA . SER A 1 84 ? 14.879 3.320 -34.764 1.00 60.75 84 SER A CA 1
ATOM 623 C C . SER A 1 84 ? 14.620 2.821 -36.165 1.00 60.75 84 SER A C 1
ATOM 625 O O . SER A 1 84 ? 14.803 1.644 -36.436 1.00 60.75 84 SER A O 1
ATOM 627 N N . LYS A 1 85 ? 14.086 3.723 -36.992 1.00 65.25 85 LYS A N 1
ATOM 628 C CA . LYS A 1 85 ? 13.940 3.672 -38.448 1.00 65.25 85 LYS A CA 1
ATOM 629 C C . LYS A 1 85 ? 13.703 2.245 -38.984 1.00 65.25 85 LYS A C 1
ATOM 631 O O . LYS A 1 85 ? 14.676 1.504 -39.108 1.00 65.25 85 LYS A O 1
ATOM 636 N N . PRO A 1 86 ? 12.483 1.893 -39.435 1.00 70.50 86 PRO A N 1
ATOM 637 C CA . PRO A 1 86 ? 12.135 0.574 -40.007 1.00 70.50 86 PRO A CA 1
ATOM 638 C C . PRO A 1 86 ? 13.063 0.028 -41.116 1.00 70.50 86 PRO A C 1
ATOM 640 O O . PRO A 1 86 ? 12.958 -1.127 -41.503 1.00 70.50 86 PRO A O 1
ATOM 643 N N . TRP A 1 87 ? 13.992 0.846 -41.614 1.00 79.12 87 TRP A N 1
ATOM 644 C CA . TRP A 1 87 ? 15.006 0.552 -42.620 1.00 79.12 87 TRP A CA 1
ATOM 645 C C . TRP A 1 87 ? 16.298 -0.051 -42.046 1.00 79.12 87 TRP A C 1
ATOM 647 O O . TRP A 1 87 ? 17.150 -0.491 -42.813 1.00 79.12 87 TRP A O 1
ATOM 657 N N . GLN A 1 88 ? 16.477 -0.090 -40.723 1.00 80.94 88 GLN A N 1
ATOM 658 C CA . GLN A 1 88 ? 17.665 -0.684 -40.098 1.00 80.94 88 GLN A CA 1
ATOM 659 C C . GLN A 1 88 ? 17.814 -2.188 -40.398 1.00 80.94 88 GLN A C 1
ATOM 661 O O . GLN A 1 88 ? 18.900 -2.579 -40.833 1.00 80.94 88 GLN A O 1
ATOM 666 N N . PRO A 1 89 ? 16.762 -3.028 -40.278 1.00 87.44 89 PRO A N 1
ATOM 667 C CA . PRO A 1 89 ? 16.851 -4.439 -40.660 1.00 87.44 89 PRO A CA 1
ATOM 668 C C . PRO A 1 89 ? 17.175 -4.620 -42.148 1.00 87.44 89 PRO A C 1
ATOM 670 O O . PRO A 1 89 ? 17.979 -5.476 -42.507 1.00 87.44 89 PRO A O 1
ATOM 673 N N . LEU A 1 90 ? 16.613 -3.762 -43.010 1.00 87.81 90 LEU A N 1
ATOM 674 C CA . LEU A 1 90 ? 16.866 -3.787 -44.451 1.00 87.81 90 LEU A CA 1
ATOM 675 C C . LEU A 1 90 ? 18.326 -3.447 -44.781 1.00 87.81 90 LEU A C 1
ATOM 677 O O . LEU A 1 90 ? 18.952 -4.129 -45.588 1.00 87.81 90 LEU A O 1
ATOM 681 N N . ALA A 1 91 ? 18.895 -2.430 -44.130 1.00 89.94 91 ALA A N 1
ATOM 682 C CA . ALA A 1 91 ? 20.302 -2.072 -44.297 1.00 89.94 91 ALA A CA 1
ATOM 683 C C . ALA A 1 91 ? 21.245 -3.178 -43.790 1.00 89.94 91 ALA A C 1
ATOM 685 O O . ALA A 1 91 ? 22.287 -3.428 -44.397 1.00 89.94 91 ALA A O 1
ATOM 686 N N . TRP A 1 92 ? 20.879 -3.859 -42.699 1.00 92.19 92 TRP A N 1
ATOM 687 C CA . TRP A 1 92 ? 21.641 -4.987 -42.159 1.00 92.19 92 TRP A CA 1
ATOM 688 C C . TRP A 1 92 ? 21.643 -6.173 -43.129 1.00 92.19 92 TRP A C 1
ATOM 690 O O . TRP A 1 92 ? 22.704 -6.710 -43.451 1.00 92.19 92 TRP A O 1
ATOM 700 N N . PHE A 1 93 ? 20.472 -6.502 -43.681 1.00 93.31 93 PHE A N 1
ATOM 701 C CA . PHE A 1 93 ? 20.323 -7.531 -44.707 1.00 93.31 93 PHE A CA 1
ATOM 702 C C . PHE A 1 93 ? 21.099 -7.193 -45.988 1.00 93.31 93 PHE A C 1
ATOM 704 O O . PHE A 1 93 ? 21.820 -8.040 -46.508 1.00 93.31 93 PHE A O 1
ATOM 711 N N . ALA A 1 94 ? 21.022 -5.948 -46.468 1.00 94.19 94 ALA A N 1
ATOM 712 C CA . ALA A 1 94 ? 21.751 -5.516 -47.660 1.00 94.19 94 ALA A CA 1
ATOM 713 C C . ALA A 1 94 ? 23.274 -5.630 -47.480 1.00 94.19 94 ALA A C 1
ATOM 715 O O . ALA A 1 94 ? 23.966 -6.119 -48.372 1.00 94.19 94 ALA A O 1
ATOM 716 N N . ARG A 1 95 ? 23.802 -5.237 -46.310 1.00 94.19 95 ARG A N 1
ATOM 717 C CA . ARG A 1 95 ? 25.232 -5.392 -45.986 1.00 94.19 95 ARG A CA 1
ATOM 718 C C . ARG A 1 95 ? 25.650 -6.860 -45.931 1.00 94.19 95 ARG A C 1
ATOM 720 O O . ARG A 1 95 ? 26.715 -7.195 -46.441 1.00 94.19 95 ARG A O 1
ATOM 727 N N . TRP A 1 96 ? 24.819 -7.721 -45.343 1.00 95.44 96 TRP A N 1
ATOM 728 C CA . TRP A 1 96 ? 25.055 -9.165 -45.306 1.00 95.44 96 TRP A CA 1
ATOM 729 C C . TRP A 1 96 ? 25.086 -9.767 -46.718 1.00 95.44 96 TRP A C 1
ATOM 731 O O . TRP A 1 96 ? 26.046 -10.450 -47.070 1.00 95.44 96 TRP A O 1
ATOM 741 N N . LEU A 1 97 ? 24.092 -9.446 -47.553 1.00 96.06 97 LEU A N 1
ATOM 742 C CA . LEU A 1 97 ? 23.996 -9.939 -48.928 1.00 96.06 97 LEU A CA 1
ATOM 743 C C . LEU A 1 97 ? 25.199 -9.499 -49.770 1.00 96.06 97 LEU A C 1
ATOM 745 O O . LEU A 1 97 ? 25.783 -10.309 -50.484 1.00 96.06 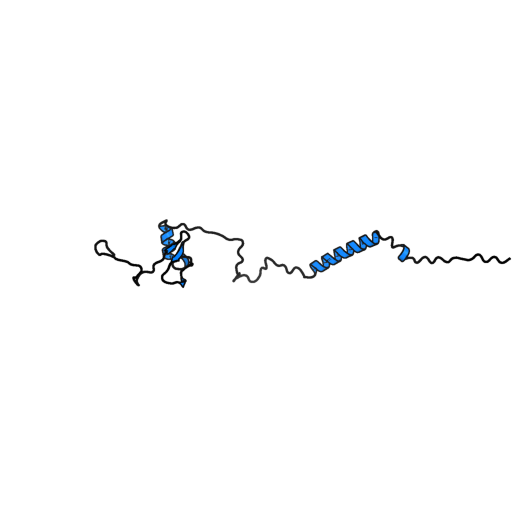97 LEU A O 1
ATOM 749 N N . PHE A 1 98 ? 25.599 -8.232 -49.654 1.00 94.88 98 PHE A N 1
ATOM 750 C CA . PHE A 1 98 ? 26.741 -7.696 -50.390 1.00 94.88 98 PHE A CA 1
ATOM 751 C C . PHE A 1 98 ? 28.054 -8.400 -50.018 1.00 94.88 98 PHE A C 1
ATOM 753 O O . PHE A 1 98 ? 28.837 -8.745 -50.901 1.00 94.88 98 PHE A O 1
ATOM 760 N N . GLY A 1 99 ? 28.268 -8.684 -48.728 1.00 94.69 99 GLY A N 1
ATOM 761 C CA . GLY A 1 99 ? 29.426 -9.458 -48.272 1.00 94.69 99 GLY A CA 1
ATOM 762 C C . GLY A 1 99 ? 29.467 -10.869 -48.869 1.00 94.69 99 GLY A C 1
ATOM 763 O O . GLY A 1 99 ? 30.522 -11.310 -49.322 1.00 94.69 99 GLY A O 1
ATOM 764 N N . HIS A 1 100 ? 28.317 -11.546 -48.942 1.00 92.88 100 HIS A N 1
ATOM 765 C CA . HIS A 1 100 ? 28.218 -12.873 -49.562 1.00 92.88 100 HIS A CA 1
ATOM 766 C C . HIS A 1 100 ? 28.438 -12.850 -51.071 1.00 92.88 100 HIS A C 1
ATOM 768 O O . HIS A 1 100 ? 29.097 -13.745 -51.586 1.00 92.88 100 HIS A O 1
ATOM 774 N N . LEU A 1 101 ? 27.951 -11.829 -51.780 1.00 91.31 101 LEU A N 1
ATOM 775 C CA . LEU A 1 101 ? 28.198 -11.684 -53.218 1.00 91.31 101 LEU A CA 1
ATOM 776 C C . LEU A 1 101 ? 29.683 -11.463 -53.523 1.00 91.31 101 LEU A C 1
ATOM 778 O O . LEU A 1 101 ? 30.203 -12.088 -54.444 1.00 91.31 101 LEU A O 1
ATOM 782 N N . ILE A 1 102 ? 30.380 -10.637 -52.733 1.00 89.88 102 ILE A N 1
ATOM 783 C CA . ILE A 1 102 ? 31.834 -10.448 -52.870 1.00 89.88 102 ILE A CA 1
ATOM 784 C C . ILE A 1 102 ? 32.565 -11.767 -52.619 1.00 89.88 102 ILE A C 1
ATOM 786 O O . ILE A 1 102 ? 33.389 -12.177 -53.435 1.00 89.88 102 ILE A O 1
ATOM 790 N N . TRP A 1 103 ? 32.243 -12.451 -51.520 1.00 87.56 103 TRP A N 1
ATOM 791 C CA . TRP A 1 103 ? 32.843 -13.742 -51.189 1.00 87.56 103 TRP A CA 1
ATOM 792 C C . TRP A 1 103 ? 32.633 -14.773 -52.304 1.00 87.56 103 TRP A C 1
ATOM 794 O O . TRP A 1 103 ? 33.582 -15.414 -52.751 1.00 87.56 103 TRP A O 1
ATOM 804 N N . LEU A 1 104 ? 31.405 -14.875 -52.811 1.00 86.81 104 LEU A N 1
ATOM 805 C CA . LEU A 1 104 ? 31.046 -15.773 -53.900 1.00 86.81 104 LEU A CA 1
ATOM 806 C C . LEU A 1 104 ? 31.795 -15.408 -55.192 1.00 86.81 104 LEU A C 1
ATOM 808 O O . LEU A 1 104 ? 32.368 -16.286 -55.829 1.00 86.81 104 LEU A O 1
ATOM 812 N N . SER A 1 105 ? 31.899 -14.119 -55.529 1.00 77.62 105 SER A N 1
ATOM 813 C CA . SER A 1 105 ? 32.668 -13.650 -56.694 1.00 77.62 105 SER A CA 1
ATOM 814 C C . SER A 1 105 ? 34.162 -13.971 -56.617 1.00 77.62 105 SER A C 1
ATOM 816 O O . SER A 1 105 ? 34.795 -14.151 -57.648 1.00 77.62 105 SER A O 1
ATOM 818 N N . MET A 1 106 ? 34.722 -14.065 -55.407 1.00 80.75 106 MET A N 1
ATOM 819 C CA . MET A 1 106 ? 36.119 -14.442 -55.200 1.00 80.75 106 MET A CA 1
ATOM 820 C C . MET A 1 106 ? 36.328 -15.955 -55.347 1.00 80.75 106 MET A C 1
ATOM 822 O O . MET A 1 106 ? 37.387 -16.384 -55.795 1.00 80.75 106 MET A O 1
ATOM 826 N N . GLN A 1 107 ? 35.331 -16.765 -54.971 1.00 77.62 107 GLN A N 1
ATOM 827 C CA . GLN A 1 107 ? 35.392 -18.224 -55.102 1.00 77.62 107 GLN A CA 1
ATOM 828 C C . GLN A 1 107 ? 35.172 -18.702 -56.537 1.00 77.62 107 GLN A C 1
ATOM 830 O O . GLN A 1 107 ? 35.814 -19.654 -56.980 1.00 77.62 107 GLN A O 1
ATOM 835 N N . PHE A 1 108 ? 34.267 -18.058 -57.272 1.00 73.50 108 PHE A N 1
ATOM 836 C CA . PHE A 1 108 ? 34.093 -18.348 -58.685 1.00 73.50 108 PHE A CA 1
ATOM 837 C C . PHE A 1 108 ? 35.161 -17.578 -59.470 1.00 73.50 108 PHE A C 1
ATOM 839 O O . PHE A 1 108 ? 35.135 -16.355 -59.518 1.00 73.50 108 PHE A O 1
ATOM 846 N N . HIS A 1 109 ? 36.097 -18.280 -60.117 1.00 65.56 109 HIS A N 1
ATOM 847 C CA . HIS A 1 109 ? 37.008 -17.694 -61.108 1.00 65.56 109 HIS A CA 1
ATOM 848 C C . HIS A 1 109 ? 36.207 -17.224 -62.341 1.00 65.56 109 HIS A C 1
ATOM 850 O O . HIS A 1 109 ? 36.263 -17.841 -63.399 1.00 65.56 109 HIS A O 1
ATOM 856 N N . LEU A 1 110 ? 35.412 -16.158 -62.200 1.00 63.62 110 LEU A N 1
ATOM 857 C CA . LEU A 1 110 ? 34.543 -15.582 -63.238 1.00 63.62 110 LEU A CA 1
ATOM 858 C C . LEU A 1 110 ? 35.324 -14.705 -64.227 1.00 63.62 110 LEU A C 1
ATOM 860 O O . LEU A 1 110 ? 34.733 -14.106 -65.119 1.00 63.62 110 LEU A O 1
ATOM 864 N N . THR A 1 111 ? 36.650 -14.637 -64.098 1.00 61.50 111 THR A N 1
ATOM 865 C CA . THR A 1 111 ? 37.526 -13.928 -65.036 1.00 61.50 111 THR A CA 1
ATOM 866 C C . THR A 1 111 ? 37.319 -14.330 -66.510 1.00 61.50 111 THR A C 1
ATOM 868 O O . THR A 1 111 ? 37.322 -13.421 -67.336 1.00 61.50 111 THR A O 1
ATOM 871 N N . PRO A 1 112 ? 37.016 -15.595 -66.888 1.00 61.72 112 PRO A N 1
ATOM 872 C CA . PRO A 1 112 ? 36.764 -15.962 -68.287 1.00 61.72 112 PRO A CA 1
ATOM 873 C C . PRO A 1 112 ? 35.397 -15.513 -68.830 1.00 61.72 112 PRO A C 1
ATOM 875 O O . PRO A 1 112 ? 35.148 -15.649 -70.022 1.00 61.72 112 PRO A O 1
ATOM 878 N N . LEU A 1 113 ? 34.480 -15.021 -67.986 1.00 62.19 113 LEU A N 1
ATOM 879 C CA . LEU A 1 113 ? 33.181 -14.495 -68.439 1.00 62.19 113 LEU A CA 1
ATOM 880 C C . LEU A 1 113 ? 33.264 -13.037 -68.901 1.00 62.19 113 LEU A C 1
ATOM 882 O O . LEU A 1 113 ? 32.361 -12.572 -69.593 1.00 62.19 113 LEU A O 1
ATOM 886 N N . TRP A 1 114 ? 34.318 -12.316 -68.509 1.00 63.19 114 TRP A N 1
ATOM 887 C CA . TRP A 1 114 ? 34.512 -10.913 -68.878 1.00 63.19 114 TRP A CA 1
ATOM 888 C C . TRP A 1 114 ? 35.314 -10.745 -70.179 1.00 63.19 114 TRP A C 1
ATOM 890 O O . TRP A 1 114 ? 35.097 -9.780 -70.906 1.00 63.19 114 TRP A O 1
ATOM 900 N N . GLU A 1 115 ? 36.169 -11.711 -70.525 1.00 59.69 115 GLU A N 1
ATOM 901 C CA . GLU A 1 115 ? 36.824 -11.796 -71.834 1.00 59.69 115 GLU A CA 1
ATOM 902 C C . GLU A 1 115 ? 36.324 -13.033 -72.592 1.00 59.69 115 GLU A C 1
ATOM 904 O O . GLU A 1 115 ? 36.794 -14.145 -72.344 1.00 59.69 115 GLU A O 1
ATOM 909 N N . PRO A 1 116 ? 35.364 -12.882 -73.525 1.00 64.56 116 PRO A N 1
ATOM 910 C CA . PRO A 1 116 ? 34.984 -13.977 -74.402 1.00 64.56 116 PRO A CA 1
ATOM 911 C C . PRO A 1 116 ? 36.143 -14.256 -75.368 1.00 64.56 116 PRO A C 1
ATOM 913 O O . PRO A 1 116 ? 36.259 -13.634 -76.423 1.00 64.56 116 PRO A O 1
ATOM 916 N N . HIS A 1 117 ? 37.028 -15.187 -75.016 1.00 64.25 117 HIS A N 1
ATOM 917 C CA . HIS A 1 117 ? 38.026 -15.690 -75.954 1.00 64.25 117 HIS A CA 1
ATOM 918 C C . HIS A 1 117 ? 37.316 -16.559 -76.999 1.00 64.25 117 HIS A C 1
ATOM 920 O O . HIS A 1 117 ? 36.809 -17.638 -76.694 1.00 64.25 117 HIS A O 1
ATOM 926 N N . PHE A 1 118 ? 37.251 -16.075 -78.238 1.00 69.25 118 PHE A N 1
ATOM 927 C CA . PHE A 1 118 ? 36.706 -16.831 -79.361 1.00 69.25 118 PHE A CA 1
ATOM 928 C C . PHE A 1 118 ? 37.799 -17.771 -79.891 1.00 69.25 118 PHE A C 1
ATOM 930 O O . PHE A 1 118 ? 38.788 -17.311 -80.457 1.00 69.25 118 PHE A O 1
ATOM 937 N N . THR A 1 119 ? 37.662 -19.083 -79.692 1.00 66.06 119 THR A N 1
ATOM 938 C CA . THR A 1 119 ? 38.568 -20.070 -80.302 1.00 66.06 119 THR A CA 1
ATOM 939 C C . THR A 1 119 ? 38.002 -20.525 -81.642 1.00 66.06 119 THR A C 1
ATOM 941 O O . THR A 1 119 ? 37.012 -21.254 -81.676 1.00 66.06 119 THR A O 1
ATOM 944 N N . SER A 1 120 ? 38.624 -20.109 -82.745 1.00 68.12 120 SER A N 1
ATOM 945 C CA . SER A 1 120 ? 38.365 -20.657 -84.081 1.00 68.12 120 SER A CA 1
ATOM 946 C C . SER A 1 120 ? 39.363 -21.773 -84.393 1.00 68.12 120 SER A C 1
ATOM 948 O O . SER A 1 120 ? 40.568 -21.574 -84.256 1.00 68.12 120 SER A O 1
ATOM 950 N N . ALA A 1 121 ? 38.875 -22.934 -84.829 1.00 60.16 121 ALA A N 1
ATOM 951 C CA . ALA A 1 121 ? 39.719 -23.956 -85.440 1.00 60.16 121 ALA A CA 1
ATOM 952 C C . ALA A 1 121 ? 39.977 -23.568 -86.904 1.00 60.16 121 ALA A C 1
ATOM 954 O O . ALA A 1 121 ? 39.025 -23.295 -87.634 1.00 60.16 121 ALA A O 1
ATOM 955 N N . GLN A 1 122 ? 41.245 -23.511 -87.316 1.00 65.31 122 GLN A N 1
ATOM 956 C CA . GLN A 1 122 ? 41.628 -23.326 -88.715 1.00 65.31 122 GLN A CA 1
ATOM 957 C C . GLN A 1 122 ? 41.912 -24.704 -89.315 1.00 65.31 122 GLN A C 1
ATOM 959 O O . GLN A 1 122 ? 42.738 -25.443 -88.783 1.00 65.31 122 GLN A O 1
ATOM 964 N N . GLU A 1 123 ? 41.191 -25.072 -90.373 1.00 62.72 123 GLU A N 1
ATOM 965 C CA . GLU A 1 123 ? 41.533 -26.250 -91.170 1.00 62.72 123 GLU A CA 1
ATOM 966 C C . GLU A 1 123 ? 42.738 -25.908 -92.053 1.00 62.72 123 GLU A C 1
ATOM 968 O O . GLU A 1 123 ? 42.712 -24.923 -92.795 1.00 62.72 123 GLU A O 1
ATOM 973 N N . ASP A 1 124 ? 43.796 -26.715 -91.958 1.00 63.62 124 ASP A N 1
ATOM 974 C CA . ASP A 1 124 ? 44.927 -26.671 -92.884 1.00 63.62 124 ASP A CA 1
ATOM 975 C C . ASP A 1 124 ? 44.460 -27.168 -94.261 1.00 63.62 124 ASP A C 1
ATOM 977 O O . ASP A 1 124 ? 44.467 -28.363 -94.564 1.00 63.62 124 ASP A O 1
ATOM 981 N N . GLY A 1 125 ? 44.019 -26.224 -95.092 1.00 52.75 125 GLY A N 1
ATOM 982 C CA . GLY A 1 125 ? 43.824 -26.397 -96.528 1.00 52.75 125 GLY A CA 1
ATOM 983 C C . GLY A 1 125 ? 45.135 -26.130 -97.259 1.00 52.75 125 GLY A C 1
ATOM 984 O O . GLY A 1 125 ? 45.494 -24.985 -97.513 1.00 52.75 125 GLY A O 1
ATOM 985 N N . ASN A 1 126 ? 45.857 -27.209 -97.534 1.00 62.78 126 ASN A N 1
ATOM 986 C CA . ASN A 1 126 ? 47.078 -27.259 -98.323 1.00 62.78 126 ASN A CA 1
ATOM 987 C C . ASN A 1 126 ? 46.746 -27.076 -99.815 1.00 62.78 126 ASN A C 1
ATOM 989 O O . ASN A 1 126 ? 46.110 -27.968 -100.366 1.00 62.78 126 ASN A O 1
ATOM 993 N N . ASP A 1 127 ? 47.214 -26.002 -100.457 1.00 54.16 127 ASP A N 1
ATOM 994 C CA . ASP A 1 127 ? 47.249 -25.888 -101.922 1.00 54.16 127 ASP A CA 1
ATOM 995 C C . ASP A 1 127 ? 48.590 -25.275 -102.392 1.00 54.16 127 ASP A C 1
ATOM 997 O O . ASP A 1 127 ? 48.887 -24.114 -102.110 1.00 54.16 127 ASP A O 1
ATOM 1001 N N . GLU A 1 128 ? 49.327 -26.133 -103.118 1.00 47.66 128 GLU A N 1
ATOM 1002 C CA . GLU A 1 128 ? 50.574 -26.008 -103.919 1.00 47.66 128 GLU A CA 1
ATOM 1003 C C . GLU A 1 128 ? 51.947 -25.853 -103.232 1.00 47.66 128 GLU A C 1
ATOM 1005 O O . GLU A 1 128 ? 52.346 -24.745 -102.810 1.00 47.66 128 GLU A O 1
#

Radius of gyration: 42.81 Å; chains: 1; bounding box: 78×43×139 Å

Sequence (128 aa):
CTVKTGCKKTCASADLDCYVLDNNGFIILSEKAEQTGMFFGQADGTIMDSLVQDGIYKKISIMDHQGACVDTKSNMNRGSYSCSKPWQPLAWFARWLFGHLIWLSMQFHLTPLWEPHFTSAQEDGNDE

Foldseek 3Di:
DDPVDPPPDDCVDPVDWDFDADLQQQTCDTPDPVRHRPRVCVVPVPVVVVCCVVVVHPDDDDDDPPDDDDDPPDPDDDDDDPPVDPCPVVVVVVVVVVVVVVVVPVVDPCVCVVDVDDDDDDDPPDDD

pLDDT: mean 80.95, std 15.74, range [47.66, 97.69]

Secondary structure (DSSP, 8-state):
--TTS-----TTSTT---EEE-TTSBEEEESSGGGTTSBHHHH-HHHHHHHHHTTSS-------SSPPP--SS-SS---S-----TTHHHHHHHHHHHHHHHHHHHHTT-HHHHS----PPPP-----